Protein AF-A0A5R8VF04-F1 (afdb_monomer_lite)

Secondary structure (DSSP, 8-state):
----B-TTS-B-----------GGGG--TT-SSHHHHHHHTHHHHHHHHHTT-B-TT--B--GGG-S-HHHHHT---------THHHHHH-

Foldseek 3Di:
DDFDADPVRHTDDDDDDDDPDDCVVQDPPPDPDPVVVVVVCVVVVVVVVCPPQADPVRDGHPPVVPDDPVRVVPDPDDDDDDDDPVVVVVD

Radius of gyration: 20.61 Å; chains: 1; bounding box: 53×44×41 Å

pLDDT: mean 89.95, std 7.78, range [63.09, 97.75]

Sequence (91 aa):
TVEITDFFGNPAQGKEYHVDWDPASAEKGGFSSFMEKEIHDQPDAVAQTLLGRSDVNGKLTLDELRIDPELLKKVNKIIVLACGTAAYAGT

Structure (mmCIF, N/CA/C/O backbone):
data_AF-A0A5R8VF04-F1
#
_entry.id   AF-A0A5R8VF04-F1
#
loop_
_atom_site.group_PDB
_atom_site.id
_atom_site.type_symbol
_atom_site.label_atom_id
_atom_site.label_alt_id
_atom_site.label_comp_id
_atom_site.label_asym_id
_atom_site.label_entity_id
_atom_site.label_seq_id
_atom_site.pdbx_PDB_ins_code
_atom_site.Cartn_x
_atom_site.Cartn_y
_atom_site.Cartn_z
_atom_site.occupancy
_atom_site.B_iso_or_equiv
_atom_site.auth_seq_id
_atom_site.auth_comp_id
_atom_site.auth_asym_id
_atom_site.auth_atom_id
_atom_site.pdbx_PDB_model_num
ATOM 1 N N . THR A 1 1 ? 22.724 14.846 -21.698 1.00 77.25 1 THR A N 1
ATOM 2 C CA . THR A 1 1 ? 22.231 13.623 -22.357 1.00 77.25 1 THR A CA 1
ATOM 3 C C . THR A 1 1 ? 22.287 12.511 -21.343 1.00 77.25 1 THR A C 1
ATOM 5 O O . THR A 1 1 ? 23.300 12.415 -20.664 1.00 77.25 1 THR A O 1
ATOM 8 N N . VAL A 1 2 ? 21.199 11.767 -21.156 1.00 86.62 2 VAL A N 1
ATOM 9 C CA . VAL A 1 2 ? 21.176 10.605 -20.257 1.00 86.62 2 VAL A CA 1
ATOM 10 C C . VAL A 1 2 ? 21.442 9.371 -21.111 1.00 86.62 2 VAL A C 1
ATOM 12 O O . VAL A 1 2 ? 20.769 9.184 -22.122 1.00 86.62 2 VAL A O 1
ATOM 15 N N . GLU A 1 3 ? 22.426 8.565 -20.726 1.00 91.00 3 GLU A N 1
ATOM 16 C CA . GLU A 1 3 ? 22.679 7.251 -21.317 1.00 91.00 3 GLU A CA 1
ATOM 17 C C . GLU A 1 3 ? 22.120 6.184 -20.380 1.00 91.00 3 GLU A C 1
ATOM 19 O O . GLU A 1 3 ? 22.341 6.231 -19.170 1.00 91.00 3 GLU A O 1
ATOM 24 N N . ILE A 1 4 ? 21.358 5.247 -20.935 1.00 93.81 4 ILE A N 1
ATOM 25 C CA . ILE A 1 4 ? 20.762 4.139 -20.193 1.00 93.81 4 ILE A CA 1
ATOM 26 C C . ILE A 1 4 ? 21.348 2.864 -20.776 1.00 93.81 4 ILE A C 1
ATOM 28 O O . ILE A 1 4 ? 21.358 2.688 -21.995 1.00 93.81 4 ILE A O 1
ATOM 32 N N . THR A 1 5 ? 21.839 1.986 -19.911 1.00 96.19 5 THR A N 1
ATOM 33 C CA . THR A 1 5 ? 22.407 0.698 -20.302 1.00 96.19 5 THR A CA 1
ATOM 34 C C . THR A 1 5 ? 21.785 -0.439 -19.505 1.00 96.19 5 THR A C 1
ATOM 36 O O . THR A 1 5 ? 21.256 -0.242 -18.409 1.00 96.19 5 THR A O 1
ATOM 39 N N . ASP A 1 6 ? 21.811 -1.637 -20.085 1.00 95.12 6 ASP A N 1
ATOM 40 C CA . ASP A 1 6 ? 21.463 -2.866 -19.379 1.00 95.12 6 ASP A CA 1
ATOM 41 C C . ASP A 1 6 ? 22.620 -3.357 -18.485 1.00 95.12 6 ASP A C 1
ATOM 43 O O . ASP A 1 6 ? 23.699 -2.762 -18.419 1.00 95.12 6 ASP A O 1
ATOM 47 N N . PHE A 1 7 ? 22.407 -4.482 -17.797 1.00 94.81 7 PHE A N 1
ATOM 48 C CA . PHE A 1 7 ? 23.407 -5.088 -16.911 1.00 94.81 7 PHE A CA 1
ATOM 49 C C . PHE A 1 7 ? 24.713 -5.494 -17.626 1.00 94.81 7 PHE A C 1
ATOM 51 O O . PHE A 1 7 ? 25.747 -5.649 -16.981 1.00 94.81 7 PHE A O 1
ATOM 58 N N . PHE A 1 8 ? 24.681 -5.661 -18.948 1.00 96.25 8 PHE A N 1
ATOM 59 C CA . PHE A 1 8 ? 25.823 -6.065 -19.767 1.00 96.25 8 PHE A CA 1
ATOM 60 C C . PHE A 1 8 ? 26.497 -4.876 -20.471 1.00 96.25 8 PHE A C 1
ATOM 62 O O . PHE A 1 8 ? 27.474 -5.071 -21.191 1.00 96.25 8 PHE A O 1
ATOM 69 N N . GLY A 1 9 ? 26.006 -3.652 -20.250 1.00 93.69 9 GLY A N 1
ATOM 70 C CA . GLY A 1 9 ? 26.540 -2.431 -20.846 1.00 93.69 9 GLY A CA 1
ATOM 71 C C . GLY A 1 9 ? 26.008 -2.124 -22.247 1.00 93.69 9 GLY A C 1
ATOM 72 O O . GLY A 1 9 ? 26.507 -1.195 -22.881 1.00 93.69 9 GLY A O 1
ATOM 73 N N . ASN A 1 10 ? 25.003 -2.854 -22.742 1.00 96.00 10 ASN A N 1
ATOM 74 C CA . ASN A 1 10 ? 24.378 -2.516 -24.020 1.00 96.00 10 ASN A CA 1
ATOM 75 C C . ASN A 1 10 ? 23.461 -1.295 -23.853 1.00 96.00 10 ASN A C 1
ATOM 77 O O . ASN A 1 10 ? 22.812 -1.173 -22.810 1.00 96.00 10 ASN A O 1
ATOM 81 N N . PRO A 1 11 ? 23.336 -0.418 -24.868 1.00 95.44 11 PRO A N 1
ATOM 82 C CA . PRO A 1 11 ? 22.370 0.675 -24.843 1.00 95.44 11 PRO A CA 1
ATOM 83 C C . PRO A 1 11 ? 20.937 0.168 -24.636 1.00 95.44 11 PRO A C 1
ATOM 85 O O . PRO A 1 11 ? 20.492 -0.763 -25.309 1.00 95.44 11 PRO A O 1
ATOM 88 N N . ALA A 1 12 ? 20.201 0.815 -23.739 1.00 94.12 12 ALA A N 1
ATOM 89 C CA . ALA A 1 12 ? 18.817 0.507 -23.407 1.00 94.12 12 ALA A CA 1
ATOM 90 C C . ALA A 1 12 ? 17.943 1.773 -23.448 1.00 94.12 12 ALA A C 1
ATOM 92 O O . ALA A 1 12 ? 18.438 2.899 -23.467 1.00 94.12 12 ALA A O 1
ATOM 93 N N . GLN A 1 13 ? 16.620 1.590 -23.480 1.00 91.69 13 GLN A N 1
ATOM 94 C CA . GLN A 1 13 ? 15.648 2.687 -23.449 1.00 91.69 13 GLN A CA 1
ATOM 95 C C . GLN A 1 13 ? 14.935 2.727 -22.099 1.00 91.69 13 GLN A C 1
ATOM 97 O O . GLN A 1 13 ? 14.367 1.731 -21.653 1.00 91.69 13 GLN A O 1
ATOM 102 N N . GLY A 1 14 ? 14.941 3.897 -21.463 1.00 88.88 14 GLY A N 1
ATOM 103 C CA . GLY A 1 14 ? 14.090 4.181 -20.313 1.00 88.88 14 GLY A CA 1
ATOM 104 C C . GLY A 1 14 ? 12.691 4.594 -20.756 1.00 88.88 14 GLY A C 1
ATOM 105 O O . GLY A 1 14 ? 12.507 5.142 -21.842 1.00 88.88 14 GLY A O 1
ATOM 106 N N . LYS A 1 15 ? 11.704 4.364 -19.891 1.00 89.31 15 LYS A N 1
ATOM 107 C CA . LYS A 1 15 ? 10.368 4.939 -20.040 1.00 89.31 15 LYS A CA 1
ATOM 108 C C . LYS A 1 15 ? 10.268 6.151 -19.127 1.00 89.31 15 LYS A C 1
ATOM 110 O O . LYS A 1 15 ? 10.307 6.000 -17.909 1.00 89.31 15 LYS A O 1
ATOM 115 N N . GLU A 1 16 ? 10.142 7.333 -19.717 1.00 88.31 16 GLU A N 1
ATOM 116 C CA . GLU A 1 16 ? 9.861 8.540 -18.949 1.00 88.31 16 GLU A CA 1
ATOM 117 C C . GLU A 1 16 ? 8.457 8.442 -18.343 1.00 88.31 16 GLU A C 1
ATOM 119 O O . GLU A 1 16 ? 7.502 8.000 -18.991 1.00 88.31 16 GLU A O 1
ATOM 124 N N . TYR A 1 17 ? 8.351 8.806 -17.071 1.00 87.00 17 TYR A N 1
ATOM 125 C CA . TYR A 1 17 ? 7.104 8.807 -16.327 1.00 87.00 17 TYR A CA 1
ATOM 126 C C . TYR A 1 17 ? 7.009 10.121 -15.564 1.00 87.00 17 TYR A C 1
ATOM 128 O O . TYR A 1 17 ? 7.905 10.458 -14.789 1.00 87.00 17 TYR A O 1
ATOM 136 N N . HIS A 1 18 ? 5.931 10.862 -15.807 1.00 87.94 18 HIS A N 1
ATOM 137 C CA . HIS A 1 18 ? 5.627 12.066 -15.055 1.00 87.94 18 HIS A CA 1
ATOM 138 C C . HIS A 1 18 ? 4.920 11.676 -13.757 1.00 87.94 18 HIS A C 1
ATOM 140 O O . HIS A 1 18 ? 3.983 10.880 -13.772 1.00 87.94 18 HIS A O 1
ATOM 146 N N . VAL A 1 19 ? 5.402 12.200 -12.634 1.00 83.50 19 VAL A N 1
ATOM 147 C CA . VAL A 1 19 ? 4.846 11.912 -11.311 1.00 83.50 19 VAL A CA 1
ATOM 148 C C . VAL A 1 19 ? 3.941 13.075 -10.914 1.00 83.50 19 VAL A C 1
ATOM 150 O O . VAL A 1 19 ? 4.440 14.1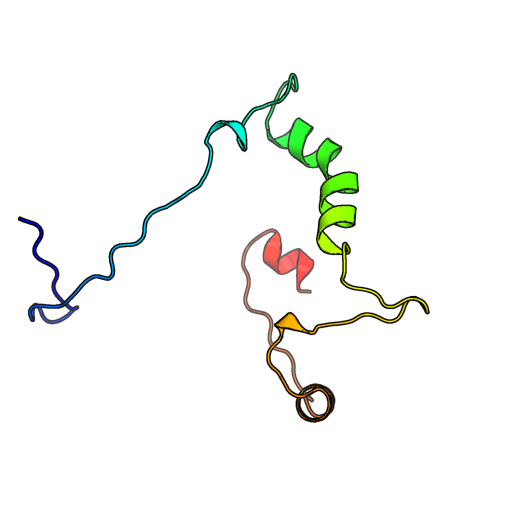26 -10.529 1.00 83.50 19 VAL A O 1
ATOM 153 N N . ASP A 1 20 ? 2.624 12.869 -10.968 1.00 80.06 20 ASP A N 1
ATOM 154 C CA . ASP A 1 20 ? 1.596 13.871 -10.621 1.00 80.06 20 ASP A CA 1
ATOM 155 C C . ASP A 1 20 ? 1.369 14.040 -9.102 1.00 80.06 20 ASP A C 1
ATOM 157 O O . ASP A 1 20 ? 0.316 14.501 -8.663 1.00 80.06 20 ASP A O 1
ATOM 161 N N . TRP A 1 21 ? 2.307 13.600 -8.260 1.00 75.44 21 TRP A N 1
ATOM 162 C CA . TRP A 1 21 ? 2.086 13.564 -6.815 1.00 75.44 21 TRP A CA 1
ATOM 163 C C . TRP A 1 21 ? 2.228 14.959 -6.198 1.00 75.44 21 TRP A C 1
ATOM 165 O O . TRP A 1 21 ? 3.277 15.589 -6.323 1.00 75.44 21 TRP A O 1
ATOM 175 N N . ASP A 1 22 ? 1.179 15.427 -5.516 1.00 74.88 22 ASP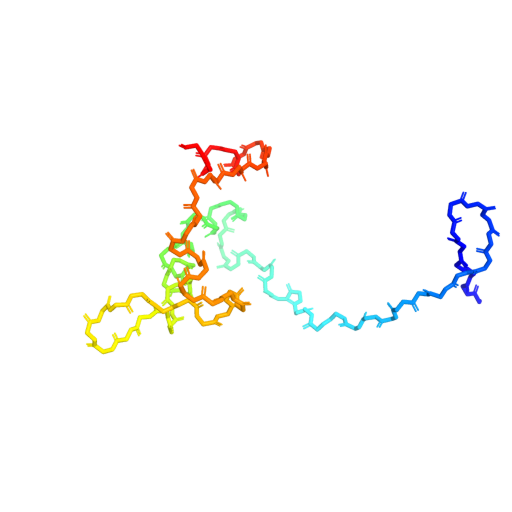 A N 1
ATOM 176 C CA . ASP A 1 22 ? 1.183 16.701 -4.796 1.00 74.88 22 ASP A CA 1
ATOM 177 C C . ASP A 1 22 ? 1.897 16.545 -3.437 1.00 74.88 22 ASP A C 1
ATOM 179 O O . ASP A 1 22 ? 1.403 15.794 -2.582 1.00 74.88 22 ASP A O 1
ATOM 183 N N . PRO A 1 23 ? 3.017 17.258 -3.189 1.00 66.12 23 PRO A N 1
ATOM 184 C CA . PRO A 1 23 ? 3.724 17.241 -1.909 1.00 66.12 23 PRO A CA 1
ATOM 185 C C . PRO A 1 23 ? 2.847 17.600 -0.702 1.00 66.12 23 PRO A C 1
ATOM 187 O O . PRO A 1 23 ? 3.136 17.141 0.404 1.00 66.12 23 PRO A O 1
ATOM 190 N N . ALA A 1 24 ? 1.770 18.370 -0.899 1.00 63.09 24 ALA A N 1
ATOM 191 C CA . ALA A 1 24 ? 0.819 18.721 0.159 1.00 63.09 24 ALA A CA 1
ATOM 192 C C . ALA A 1 24 ? 0.103 17.488 0.752 1.00 63.09 24 ALA A C 1
ATOM 194 O O . ALA A 1 24 ? -0.351 17.504 1.896 1.00 63.09 24 ALA A O 1
ATOM 195 N N . SER A 1 25 ? 0.072 16.370 0.017 1.00 64.38 25 SER A N 1
ATOM 196 C CA . SER A 1 25 ? -0.463 15.086 0.499 1.00 64.38 25 SER A CA 1
ATOM 197 C C . SER A 1 25 ? 0.349 14.500 1.664 1.00 64.38 25 SER A C 1
ATOM 199 O O . SER A 1 25 ? -0.143 13.637 2.391 1.00 64.38 25 SER A O 1
ATOM 201 N N . ALA A 1 26 ? 1.589 14.962 1.854 1.00 69.44 26 ALA A N 1
ATOM 202 C CA . ALA A 1 26 ? 2.512 14.523 2.897 1.00 69.44 26 ALA A CA 1
ATOM 203 C C . ALA A 1 26 ? 2.701 15.587 3.996 1.00 69.44 26 ALA A C 1
ATOM 205 O O . ALA A 1 26 ? 3.799 15.772 4.524 1.00 69.44 26 ALA A O 1
ATOM 206 N N . GLU A 1 27 ? 1.638 16.306 4.359 1.00 82.38 27 GLU A N 1
ATOM 207 C CA . GLU A 1 27 ? 1.665 17.272 5.458 1.00 82.38 27 GLU A CA 1
ATOM 208 C C . GLU A 1 27 ? 1.271 16.655 6.805 1.00 82.38 27 GLU A C 1
ATOM 210 O O . GLU A 1 27 ? 0.444 15.750 6.892 1.00 82.38 27 GLU A O 1
ATOM 215 N N . LYS A 1 28 ? 1.829 17.191 7.899 1.00 82.81 28 LYS A N 1
ATOM 216 C CA . LYS A 1 28 ? 1.488 16.764 9.269 1.00 82.81 28 LYS A CA 1
ATOM 217 C C . LYS A 1 28 ? 0.095 17.201 9.721 1.00 82.81 28 LYS A C 1
ATOM 219 O O . LYS A 1 28 ? -0.335 16.744 10.769 1.00 82.81 28 LYS A O 1
ATOM 224 N N . GLY A 1 29 ? -0.585 18.103 9.008 1.00 81.94 29 GLY A N 1
ATOM 225 C CA . GLY A 1 29 ? -1.975 18.480 9.304 1.00 81.94 29 GLY A CA 1
ATOM 226 C C . GLY A 1 29 ? -2.243 18.975 10.735 1.00 81.94 29 GLY A C 1
ATOM 227 O O . GLY A 1 29 ? -3.355 18.836 11.224 1.00 81.94 29 GLY A O 1
ATOM 228 N N . GLY A 1 30 ? -1.233 19.512 11.432 1.00 86.69 30 GLY A N 1
ATOM 229 C CA . GLY A 1 30 ? -1.348 19.968 12.825 1.00 86.69 30 GLY A CA 1
ATOM 230 C C . GLY A 1 30 ? -0.959 18.946 13.907 1.00 86.69 30 GLY A C 1
ATOM 231 O O . GLY A 1 30 ? -0.887 19.325 15.073 1.00 86.69 30 GLY A O 1
ATOM 232 N N . PHE A 1 31 ? -0.641 17.695 13.553 1.00 92.44 31 PHE A N 1
ATOM 233 C CA . PHE A 1 31 ? -0.163 16.677 14.499 1.00 92.44 31 PHE A CA 1
ATOM 234 C C . PHE A 1 31 ? 1.315 16.860 14.883 1.00 92.44 31 PHE A C 1
ATOM 236 O O . PHE A 1 31 ? 2.114 17.449 14.142 1.00 92.44 31 PHE A O 1
ATOM 243 N N . SER A 1 32 ? 1.706 16.311 16.040 1.00 93.50 32 SER A N 1
ATOM 244 C CA . SER A 1 32 ? 3.075 16.437 16.560 1.00 93.50 32 SER A CA 1
ATOM 245 C C . SER A 1 32 ? 4.091 15.625 15.744 1.00 93.50 32 SER A C 1
ATOM 247 O O . SER A 1 32 ? 5.244 16.035 15.583 1.00 93.50 32 SER A O 1
ATOM 249 N N . SER A 1 33 ? 3.648 14.507 15.161 1.00 94.19 33 SER A N 1
ATOM 250 C CA . SER A 1 33 ? 4.442 13.621 14.308 1.00 94.19 33 SER A CA 1
ATOM 251 C C . SER A 1 33 ? 3.596 13.014 13.183 1.00 94.19 33 SER A C 1
ATOM 253 O O . SER A 1 33 ? 2.371 12.964 13.277 1.00 94.19 33 SER A O 1
ATOM 255 N N . PHE A 1 34 ? 4.251 12.522 12.126 1.00 93.50 34 PHE A N 1
ATOM 256 C CA . PHE A 1 34 ? 3.572 11.790 11.049 1.00 93.50 34 PHE A CA 1
ATOM 257 C C . PHE A 1 34 ? 2.924 10.500 11.546 1.00 93.50 34 PHE A C 1
ATOM 259 O O . PHE A 1 34 ? 1.797 10.213 11.173 1.00 93.50 34 PHE A O 1
ATOM 266 N N . MET A 1 35 ? 3.584 9.778 12.454 1.00 95.44 35 MET A N 1
ATOM 267 C CA . MET A 1 35 ? 3.032 8.552 13.029 1.00 95.44 35 MET A CA 1
ATOM 268 C C . MET A 1 35 ? 1.727 8.819 13.790 1.00 95.44 35 MET A C 1
ATOM 270 O O . MET A 1 35 ? 0.775 8.058 13.665 1.00 95.44 35 MET A O 1
ATOM 274 N N . GLU A 1 36 ? 1.658 9.912 14.557 1.00 96.38 36 GLU A N 1
ATOM 275 C CA . GLU A 1 36 ? 0.427 10.302 15.249 1.00 96.38 36 GLU A CA 1
ATOM 276 C C . GLU A 1 36 ? -0.696 10.618 14.255 1.00 96.38 36 GLU A C 1
ATOM 278 O O . GLU A 1 36 ? -1.803 10.112 14.427 1.00 96.38 36 GLU A O 1
ATOM 283 N N . LYS A 1 37 ? -0.403 11.385 13.195 1.00 94.44 37 LYS A N 1
ATOM 284 C CA . LYS A 1 37 ? -1.352 11.640 12.103 1.00 94.44 37 LYS A CA 1
ATOM 285 C C . LYS A 1 37 ? -1.839 10.333 11.473 1.00 94.44 37 LYS A C 1
ATOM 287 O O . LYS A 1 37 ? -3.034 10.087 11.430 1.00 94.44 37 LYS A O 1
ATOM 292 N N . GLU A 1 38 ? -0.923 9.474 11.033 1.00 95.00 38 GLU A N 1
ATOM 293 C CA . GLU A 1 38 ? -1.238 8.214 10.347 1.00 95.00 38 GLU A CA 1
ATOM 294 C C . GLU A 1 38 ? -2.076 7.266 11.211 1.00 95.00 38 GLU A C 1
ATOM 296 O O . GLU A 1 38 ? -2.907 6.535 10.680 1.00 95.00 38 GLU A O 1
ATOM 301 N N . ILE A 1 39 ? -1.903 7.290 12.538 1.00 96.62 39 ILE A N 1
ATOM 302 C CA . ILE A 1 39 ? -2.760 6.546 13.470 1.00 96.62 39 ILE A CA 1
ATOM 303 C C . ILE A 1 39 ? -4.185 7.118 13.499 1.00 96.62 39 ILE A C 1
ATOM 305 O O . ILE A 1 39 ? -5.144 6.347 13.493 1.00 96.62 39 ILE A O 1
ATOM 309 N N . HIS A 1 40 ? -4.337 8.444 13.510 1.00 96.31 40 HIS A N 1
ATOM 310 C CA . HIS A 1 40 ? -5.651 9.096 13.507 1.00 96.31 40 HIS A CA 1
ATOM 311 C C . HIS A 1 40 ? -6.357 9.015 12.149 1.00 96.31 40 HIS A C 1
ATOM 313 O O . HIS A 1 40 ? -7.582 8.967 12.120 1.00 96.31 40 HIS A O 1
ATOM 319 N N . ASP A 1 41 ? -5.605 8.930 11.052 1.00 95.62 41 ASP A N 1
ATOM 320 C CA . ASP A 1 41 ? -6.133 8.808 9.689 1.00 95.62 41 ASP A CA 1
ATOM 321 C C . ASP A 1 41 ? -6.648 7.391 9.364 1.00 95.62 41 ASP A C 1
ATOM 323 O O . ASP A 1 41 ? -7.293 7.190 8.334 1.00 95.62 41 ASP A O 1
ATOM 327 N N . GLN A 1 42 ? -6.388 6.385 10.213 1.00 97.50 42 GLN A N 1
ATOM 328 C CA . GLN A 1 42 ? -6.773 4.989 9.949 1.00 97.50 42 GLN A CA 1
ATOM 329 C C . GLN A 1 42 ? -8.263 4.784 9.619 1.00 97.50 42 GLN A C 1
ATOM 331 O O . GLN A 1 42 ? -8.537 4.014 8.696 1.00 97.50 42 GLN A O 1
ATOM 336 N N . PRO A 1 43 ? -9.239 5.424 10.300 1.00 97.75 43 PRO A N 1
ATOM 337 C CA . PRO A 1 43 ? -10.653 5.251 9.967 1.00 97.75 43 PRO A CA 1
ATOM 338 C C . PRO A 1 43 ? -10.964 5.667 8.527 1.00 97.75 43 PRO A C 1
ATOM 340 O O . PRO A 1 43 ? -11.620 4.919 7.798 1.00 97.75 43 PRO A O 1
ATOM 343 N N . ASP A 1 44 ? -10.432 6.811 8.099 1.00 96.50 44 ASP A N 1
ATOM 344 C CA . ASP A 1 44 ? -10.611 7.310 6.738 1.00 96.50 44 ASP A CA 1
ATOM 345 C C . ASP A 1 44 ? -9.852 6.438 5.735 1.00 96.50 44 ASP A C 1
ATOM 347 O O . ASP A 1 44 ? -10.406 6.072 4.700 1.00 96.50 44 ASP A O 1
ATOM 351 N N . ALA A 1 45 ? -8.626 6.014 6.053 1.00 95.44 45 ALA A N 1
ATOM 352 C CA . ALA A 1 45 ? -7.844 5.116 5.204 1.00 95.44 45 ALA A CA 1
ATOM 353 C C . ALA A 1 45 ? -8.556 3.771 4.962 1.00 95.44 45 ALA A C 1
ATOM 355 O O . ALA A 1 45 ? -8.587 3.269 3.833 1.00 95.44 45 ALA A O 1
ATOM 356 N N . VAL A 1 46 ? -9.183 3.197 5.995 1.00 96.12 46 VAL A N 1
ATOM 357 C CA . VAL A 1 46 ? -9.988 1.972 5.873 1.00 96.12 46 VAL A CA 1
ATOM 358 C C . VAL A 1 46 ? -11.247 2.230 5.044 1.00 96.12 46 VAL A C 1
ATOM 360 O O . VAL A 1 46 ? -11.559 1.436 4.155 1.00 96.12 46 VAL A O 1
ATOM 363 N N . ALA A 1 47 ? -11.947 3.346 5.271 1.00 94.62 47 ALA A N 1
ATOM 364 C CA . ALA A 1 47 ? -13.128 3.709 4.490 1.00 94.62 47 ALA A CA 1
ATOM 365 C C . ALA A 1 47 ? -12.800 3.876 2.997 1.00 94.62 47 ALA A C 1
ATOM 367 O O . ALA A 1 47 ? -13.501 3.321 2.152 1.00 94.62 47 ALA A O 1
ATOM 368 N N . GLN A 1 48 ? -11.701 4.562 2.671 1.00 93.94 48 GLN A N 1
ATOM 369 C CA . GLN A 1 48 ? -11.214 4.720 1.297 1.00 93.94 48 GLN A CA 1
ATOM 370 C C . GLN A 1 48 ? -10.808 3.380 0.672 1.00 93.94 48 GLN A C 1
ATOM 372 O O . GLN A 1 48 ? -11.116 3.130 -0.489 1.00 93.94 48 GLN A O 1
ATOM 377 N N . THR A 1 49 ? -10.188 2.480 1.443 1.00 92.19 49 THR A N 1
ATOM 378 C CA . THR A 1 49 ? -9.825 1.130 0.968 1.00 92.19 49 THR A CA 1
ATOM 379 C C . THR A 1 49 ? -11.056 0.314 0.550 1.00 92.19 49 THR A C 1
ATOM 381 O O . THR A 1 49 ? -10.993 -0.477 -0.392 1.00 92.19 49 THR A O 1
ATOM 384 N N . LEU A 1 50 ? -12.185 0.506 1.237 1.00 91.00 50 LEU A N 1
ATOM 385 C CA . LEU A 1 50 ? -13.442 -0.201 0.971 1.00 91.00 50 LEU A CA 1
ATOM 386 C C . LEU A 1 50 ? -14.349 0.523 -0.035 1.00 91.00 50 LEU A C 1
ATOM 388 O O . LEU A 1 50 ? -15.311 -0.070 -0.531 1.00 91.00 50 LEU A O 1
ATOM 392 N N . LEU A 1 51 ? -14.073 1.793 -0.336 1.00 91.19 51 LEU A N 1
ATOM 393 C CA . LEU A 1 51 ? -14.920 2.624 -1.181 1.00 91.19 51 LEU A CA 1
ATOM 394 C C . LEU A 1 51 ? -15.047 2.018 -2.586 1.00 91.19 51 LEU A C 1
ATOM 396 O O . LEU A 1 51 ? -14.058 1.710 -3.244 1.00 91.19 51 LEU A O 1
ATOM 400 N N . GLY A 1 52 ? -16.287 1.819 -3.039 1.00 89.75 52 GLY A N 1
ATOM 401 C CA . GLY A 1 52 ? -16.579 1.217 -4.345 1.00 89.75 52 GLY A CA 1
ATOM 402 C C . GLY A 1 52 ? -16.315 -0.292 -4.439 1.00 89.75 52 GLY A C 1
ATOM 403 O O . GLY A 1 52 ? -16.517 -0.871 -5.502 1.00 89.75 52 GLY A O 1
ATOM 404 N N . ARG A 1 53 ? -15.906 -0.955 -3.347 1.00 91.56 53 ARG A N 1
ATOM 405 C CA . ARG A 1 53 ? -15.597 -2.395 -3.331 1.00 91.56 53 ARG A CA 1
ATOM 406 C C . ARG A 1 53 ? -16.769 -3.278 -2.912 1.00 91.56 53 ARG A C 1
ATOM 408 O O . ARG A 1 53 ? -16.581 -4.483 -2.791 1.00 91.56 53 ARG A O 1
ATOM 415 N N . SER A 1 54 ? -17.970 -2.747 -2.701 1.00 91.00 54 SER A N 1
ATOM 416 C CA . SER A 1 54 ? -19.165 -3.540 -2.381 1.00 91.00 54 SER A CA 1
ATOM 417 C C . SER A 1 54 ? -20.357 -3.185 -3.272 1.00 91.00 54 SER A C 1
ATOM 419 O O . SER A 1 54 ? -20.526 -2.036 -3.676 1.00 91.00 54 SER A O 1
ATOM 421 N N . ASP A 1 55 ? -21.180 -4.184 -3.599 1.00 89.81 55 ASP A N 1
ATOM 422 C CA . ASP A 1 55 ? -22.453 -3.970 -4.294 1.00 89.81 55 ASP A CA 1
ATOM 423 C C . ASP A 1 55 ? -23.565 -3.501 -3.332 1.00 89.81 55 ASP A C 1
ATOM 425 O O . ASP A 1 55 ? -23.382 -3.419 -2.115 1.00 89.81 55 ASP A O 1
ATOM 429 N N . VAL A 1 56 ? -24.755 -3.220 -3.874 1.00 89.75 56 VAL A N 1
ATOM 430 C CA . VAL A 1 56 ? -25.930 -2.776 -3.093 1.00 89.75 56 VAL A CA 1
ATOM 431 C C . VAL A 1 56 ? -26.401 -3.788 -2.040 1.00 89.75 56 VAL A C 1
ATOM 433 O O . VAL A 1 56 ? -27.144 -3.422 -1.134 1.00 89.75 56 VAL A O 1
ATOM 436 N N . ASN A 1 57 ? -25.975 -5.048 -2.148 1.00 93.25 57 ASN A N 1
ATOM 437 C CA . ASN A 1 57 ? -26.278 -6.121 -1.204 1.00 93.25 57 ASN A CA 1
ATOM 438 C C . ASN A 1 57 ? -25.123 -6.361 -0.213 1.00 93.25 57 ASN A C 1
ATOM 440 O O . ASN A 1 57 ? -25.186 -7.296 0.585 1.00 93.25 57 ASN A O 1
ATOM 444 N N . GLY A 1 58 ? -24.060 -5.550 -0.265 1.00 88.38 58 GLY A N 1
ATOM 445 C CA . GLY A 1 58 ? -22.880 -5.668 0.589 1.00 88.38 58 GLY A CA 1
ATOM 446 C C . GLY A 1 58 ? -21.878 -6.736 0.143 1.00 88.38 58 GLY A C 1
ATOM 447 O O . GLY A 1 58 ? -20.966 -7.068 0.900 1.00 88.38 58 GLY A O 1
ATOM 448 N N . LYS A 1 59 ? -22.008 -7.294 -1.066 1.00 90.56 59 LYS A N 1
ATOM 449 C CA . LYS A 1 59 ? -21.066 -8.291 -1.582 1.00 90.56 59 LYS A CA 1
ATOM 450 C C . LYS A 1 59 ? -19.801 -7.616 -2.105 1.00 90.56 59 LYS A C 1
ATOM 452 O O . LYS A 1 59 ? -19.875 -6.697 -2.918 1.00 90.56 59 LYS A O 1
ATOM 457 N N . LEU A 1 60 ? -18.644 -8.128 -1.687 1.00 89.69 60 LEU A N 1
ATOM 458 C CA . LEU A 1 60 ? -17.339 -7.658 -2.148 1.00 89.69 60 LEU A CA 1
ATOM 459 C C . LEU A 1 60 ? -17.189 -7.827 -3.671 1.00 89.69 60 LEU A C 1
ATOM 461 O O . LEU A 1 60 ? -17.423 -8.910 -4.216 1.00 89.69 60 LEU A O 1
ATOM 465 N N . THR A 1 61 ? -16.750 -6.762 -4.329 1.00 88.00 61 THR A N 1
ATOM 466 C CA . THR A 1 61 ? -16.428 -6.692 -5.753 1.00 88.00 61 THR A CA 1
ATOM 467 C C . THR A 1 61 ? -14.930 -6.438 -5.905 1.00 88.00 61 THR A C 1
ATOM 469 O O . THR A 1 61 ? -14.392 -5.486 -5.347 1.00 88.00 61 THR A O 1
ATOM 472 N N . LEU A 1 62 ? -14.253 -7.322 -6.645 1.00 84.94 62 LEU A N 1
ATOM 473 C CA . LEU A 1 62 ? -12.804 -7.292 -6.892 1.00 84.94 62 LEU A CA 1
ATOM 474 C C . LEU A 1 62 ? -12.519 -7.158 -8.396 1.00 84.94 62 LEU A C 1
ATOM 476 O O . LEU A 1 62 ? -11.788 -7.944 -8.994 1.00 84.94 62 LEU A O 1
ATOM 480 N N . ASP A 1 63 ? -13.166 -6.184 -9.017 1.00 75.69 63 ASP A N 1
ATOM 481 C CA . ASP A 1 63 ? -13.127 -5.881 -10.449 1.00 75.69 63 ASP A CA 1
ATOM 482 C C . ASP A 1 63 ? -11.725 -5.532 -10.981 1.00 75.69 63 ASP A C 1
ATOM 484 O O . ASP A 1 63 ? -11.370 -5.895 -12.104 1.00 75.69 63 ASP A O 1
ATOM 488 N N . GLU A 1 64 ? -10.883 -4.905 -10.161 1.00 80.44 64 GLU A N 1
ATOM 489 C CA . GLU A 1 64 ? -9.518 -4.534 -10.553 1.00 80.44 64 GLU A CA 1
ATOM 490 C C . GLU A 1 64 ? -8.509 -5.688 -10.554 1.00 80.44 64 GLU A C 1
ATOM 492 O O . GLU A 1 64 ? -7.413 -5.525 -11.093 1.00 80.44 64 GLU A O 1
ATOM 497 N N . LEU A 1 65 ? -8.847 -6.863 -10.005 1.00 81.88 65 LEU A N 1
ATOM 498 C CA . LEU A 1 65 ? -7.908 -7.992 -9.968 1.00 81.88 65 LEU A CA 1
ATOM 499 C C . LEU A 1 65 ? -7.528 -8.495 -11.366 1.00 81.88 65 LEU A C 1
ATOM 501 O O . LEU A 1 65 ? -6.523 -9.188 -11.493 1.00 81.88 65 LEU A O 1
ATOM 505 N N . ARG A 1 66 ? -8.308 -8.166 -12.412 1.00 85.31 66 ARG A N 1
ATOM 506 C CA . ARG A 1 66 ? -8.111 -8.645 -13.798 1.00 85.31 66 ARG A CA 1
ATOM 507 C C . ARG A 1 66 ? -7.899 -10.168 -13.872 1.00 85.31 66 ARG A C 1
ATOM 509 O O . ARG A 1 66 ? -7.197 -10.666 -14.748 1.00 85.31 66 ARG A O 1
ATOM 516 N N . ILE A 1 67 ? -8.512 -10.898 -12.941 1.00 87.88 67 ILE A N 1
ATOM 517 C CA . ILE A 1 67 ? -8.491 -12.356 -12.830 1.00 87.88 67 ILE A CA 1
ATOM 518 C C . ILE A 1 67 ? -9.933 -12.836 -12.941 1.00 87.88 67 ILE A C 1
ATOM 520 O O . ILE A 1 67 ? -10.823 -12.315 -12.270 1.00 87.88 67 ILE A O 1
ATOM 524 N N . ASP A 1 68 ? -10.156 -13.843 -13.781 1.00 88.50 68 ASP A N 1
ATOM 525 C CA . ASP A 1 68 ? -11.462 -14.482 -13.905 1.00 88.50 68 ASP A CA 1
ATOM 526 C C . ASP A 1 68 ? -11.903 -15.079 -12.545 1.00 88.50 68 ASP A C 1
ATOM 528 O O . ASP A 1 68 ? -11.128 -15.815 -11.923 1.00 88.50 68 ASP A O 1
ATOM 532 N N . PRO A 1 69 ? -13.127 -14.802 -12.056 1.00 88.31 69 PRO A N 1
ATOM 533 C CA . PRO A 1 69 ? -13.585 -15.305 -10.762 1.00 88.31 69 P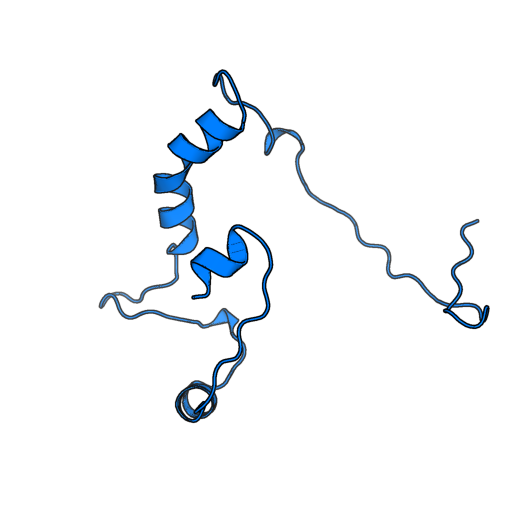RO A CA 1
ATOM 534 C C . PRO A 1 69 ? -13.562 -16.834 -10.631 1.00 88.31 69 PRO A C 1
ATOM 536 O O . PRO A 1 69 ? -13.298 -17.349 -9.545 1.00 88.31 69 PRO A O 1
ATOM 539 N N . GLU A 1 70 ? -13.810 -17.580 -11.709 1.00 91.31 70 GLU A N 1
ATOM 540 C CA . GLU A 1 70 ? -13.740 -19.044 -11.710 1.00 91.31 70 GLU A CA 1
ATOM 541 C C . GLU A 1 70 ? -12.297 -19.546 -11.664 1.00 91.31 70 GLU A C 1
ATOM 543 O O . GLU A 1 70 ? -12.032 -20.607 -11.097 1.00 91.31 70 GLU A O 1
ATOM 548 N N . LEU A 1 71 ? -11.344 -18.787 -12.214 1.00 91.44 71 LEU A N 1
ATOM 549 C CA . LEU A 1 71 ? -9.921 -19.059 -12.021 1.00 91.44 71 LEU A CA 1
ATOM 550 C C . LEU A 1 71 ? -9.508 -18.801 -10.568 1.00 91.44 71 LEU A C 1
ATOM 552 O O . LEU A 1 71 ? -8.846 -19.648 -9.969 1.00 91.44 71 LEU A O 1
ATOM 556 N N . LEU A 1 72 ? -9.941 -17.681 -9.983 1.00 90.81 72 LEU A N 1
ATOM 557 C CA . LEU A 1 72 ? -9.634 -17.341 -8.593 1.00 90.81 72 LEU A CA 1
ATOM 558 C C . LEU A 1 72 ? -10.167 -18.405 -7.618 1.00 90.81 72 LEU A C 1
ATOM 560 O O . LEU A 1 72 ? -9.454 -18.816 -6.708 1.00 90.81 72 LEU A O 1
ATOM 564 N N . LYS A 1 73 ? -11.376 -18.930 -7.855 1.00 92.25 73 LYS A N 1
ATOM 565 C CA . LYS A 1 73 ? -11.968 -20.027 -7.063 1.00 92.25 73 LYS A CA 1
ATOM 566 C C . LYS A 1 73 ? -11.178 -21.339 -7.115 1.00 92.25 73 LYS A C 1
ATOM 568 O O . LYS A 1 73 ? -11.324 -22.161 -6.216 1.00 92.25 73 LYS A O 1
ATOM 573 N N . LYS A 1 74 ? -10.371 -21.566 -8.157 1.00 96.50 74 LYS A N 1
ATOM 574 C CA . LYS A 1 74 ? -9.544 -22.779 -8.310 1.00 96.50 74 LYS A CA 1
ATOM 575 C C . LYS A 1 74 ? -8.190 -22.673 -7.609 1.00 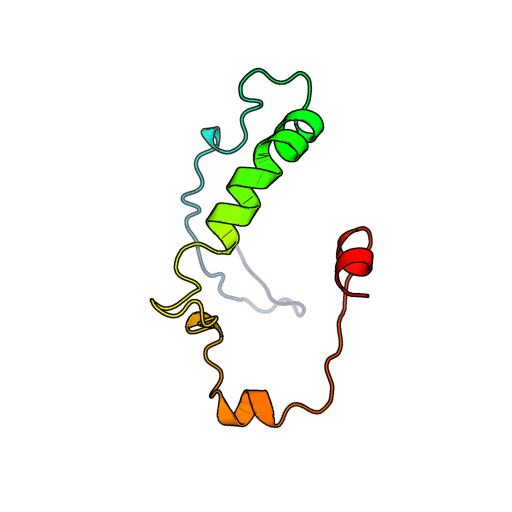96.50 74 LYS A C 1
ATOM 577 O O . LYS A 1 74 ? -7.462 -23.666 -7.567 1.00 96.50 74 LYS A O 1
ATOM 582 N N . VAL A 1 75 ? -7.834 -21.501 -7.078 1.00 94.94 75 VAL A N 1
ATOM 583 C CA . VAL A 1 75 ? -6.588 -21.311 -6.332 1.00 94.94 75 VAL A CA 1
ATOM 584 C C . VAL A 1 75 ? -6.617 -22.189 -5.084 1.00 94.94 75 VAL A C 1
ATOM 586 O O . VAL A 1 75 ? -7.463 -22.034 -4.212 1.00 94.94 75 VAL A O 1
ATOM 589 N N . ASN A 1 76 ? -5.670 -23.119 -4.998 1.00 96.94 76 ASN A N 1
ATOM 590 C CA . ASN A 1 76 ? -5.525 -24.043 -3.871 1.00 96.94 76 ASN A CA 1
ATOM 591 C C . ASN A 1 76 ? -4.304 -23.732 -2.991 1.00 96.94 76 ASN A C 1
ATOM 593 O O . ASN A 1 76 ? -4.052 -24.430 -2.010 1.00 96.94 76 ASN A O 1
ATOM 597 N N . LYS A 1 77 ? -3.531 -22.700 -3.345 1.00 95.81 77 LYS A N 1
ATOM 598 C CA . LYS A 1 77 ? -2.340 -22.269 -2.618 1.00 95.81 77 LYS A CA 1
ATOM 599 C C . LYS A 1 77 ? -2.133 -20.768 -2.782 1.00 95.81 77 LYS A C 1
ATOM 601 O O . LYS A 1 77 ? -2.095 -20.271 -3.903 1.00 95.81 77 LYS A O 1
ATOM 606 N N . ILE A 1 78 ? -1.930 -20.080 -1.663 1.00 93.88 78 ILE A N 1
ATOM 607 C CA . ILE A 1 78 ? -1.531 -18.671 -1.602 1.00 93.88 78 ILE A CA 1
ATOM 608 C C . ILE A 1 78 ? -0.151 -18.622 -0.940 1.00 93.88 78 ILE A C 1
ATOM 610 O O . ILE A 1 78 ? 0.079 -19.293 0.064 1.00 93.88 78 ILE A O 1
ATOM 614 N N . ILE A 1 79 ? 0.784 -17.878 -1.533 1.00 95.94 79 ILE A N 1
ATOM 615 C CA . ILE A 1 79 ? 2.120 -17.633 -0.974 1.00 95.94 79 ILE A CA 1
ATOM 616 C C . ILE A 1 79 ? 2.242 -16.129 -0.760 1.00 95.94 79 ILE A C 1
ATOM 618 O O . ILE A 1 79 ? 2.074 -15.365 -1.708 1.00 95.94 79 ILE A O 1
ATOM 622 N N . VAL A 1 80 ? 2.553 -15.717 0.467 1.00 96.44 80 VAL A N 1
ATOM 623 C CA . VAL A 1 80 ? 2.766 -14.312 0.828 1.00 96.44 80 VAL A CA 1
ATOM 624 C C . VAL A 1 80 ? 4.258 -14.090 1.068 1.00 96.44 80 VAL A C 1
ATOM 626 O O . VAL A 1 80 ? 4.868 -14.801 1.864 1.00 96.44 80 VAL A O 1
ATOM 629 N N . LEU A 1 81 ? 4.857 -13.127 0.361 1.00 97.31 81 LEU A N 1
ATOM 630 C CA . LEU A 1 81 ? 6.259 -12.728 0.519 1.00 97.31 81 LEU A CA 1
ATOM 631 C C . LEU A 1 81 ? 6.299 -11.273 0.998 1.00 97.31 81 LEU A C 1
ATOM 633 O O . LEU A 1 81 ? 5.899 -10.374 0.262 1.00 97.31 81 LEU A O 1
ATOM 637 N N . ALA A 1 82 ? 6.758 -11.044 2.228 1.00 97.00 82 ALA A N 1
ATOM 638 C CA . ALA A 1 82 ? 6.796 -9.721 2.847 1.00 97.00 82 ALA A CA 1
ATOM 639 C C . ALA A 1 82 ? 7.880 -9.641 3.938 1.00 97.00 82 ALA A C 1
ATOM 641 O O . ALA A 1 82 ? 8.377 -10.665 4.407 1.00 97.00 82 ALA A O 1
ATOM 642 N N . CYS A 1 83 ? 8.219 -8.419 4.360 1.00 97.31 83 CYS A N 1
ATOM 643 C CA . CYS A 1 83 ? 9.182 -8.136 5.429 1.00 97.31 83 CYS A CA 1
ATOM 644 C C . CYS A 1 83 ? 8.582 -7.168 6.464 1.00 97.31 83 CYS A C 1
ATOM 646 O O . CYS A 1 83 ? 7.736 -6.339 6.128 1.00 97.31 83 CYS A O 1
ATOM 648 N N . GLY A 1 84 ? 9.055 -7.230 7.713 1.00 97.12 84 GLY A N 1
ATOM 649 C CA . GLY A 1 84 ? 8.656 -6.292 8.773 1.00 97.12 84 GLY A CA 1
ATOM 650 C C . GLY A 1 84 ? 7.146 -6.289 9.041 1.00 97.12 84 GLY A C 1
ATOM 651 O O 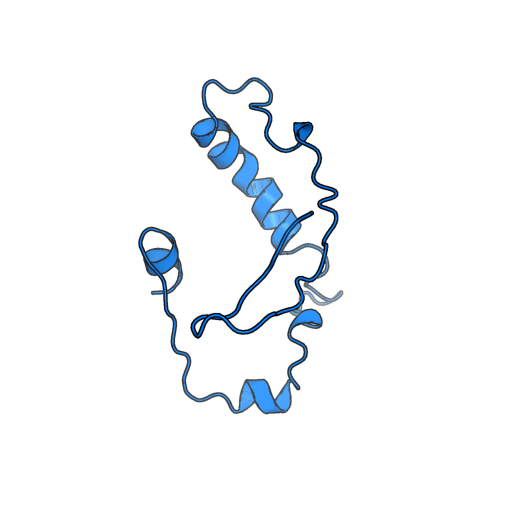. GLY A 1 84 ? 6.517 -7.345 9.050 1.00 97.12 84 GLY A O 1
ATOM 652 N N . THR A 1 85 ? 6.553 -5.104 9.230 1.00 95.81 85 THR A N 1
ATOM 653 C CA . THR A 1 85 ? 5.116 -4.948 9.535 1.00 95.81 85 THR A CA 1
ATOM 654 C C . THR A 1 85 ? 4.193 -5.556 8.478 1.00 95.81 85 THR A C 1
ATOM 656 O O . THR A 1 85 ? 3.153 -6.110 8.824 1.00 95.81 85 THR A O 1
ATOM 659 N N . ALA A 1 86 ? 4.595 -5.543 7.204 1.00 96.38 86 ALA A N 1
ATOM 660 C CA . ALA A 1 86 ? 3.825 -6.172 6.133 1.00 96.38 86 ALA A CA 1
ATOM 661 C C . ALA A 1 86 ? 3.781 -7.705 6.260 1.00 96.38 86 ALA A C 1
ATOM 663 O O . ALA A 1 86 ? 2.789 -8.318 5.877 1.00 96.38 86 ALA A O 1
ATOM 664 N N . ALA A 1 87 ? 4.823 -8.329 6.826 1.00 96.50 87 ALA A N 1
ATOM 665 C CA . ALA A 1 87 ? 4.809 -9.763 7.097 1.00 96.50 87 ALA A CA 1
ATOM 666 C C . ALA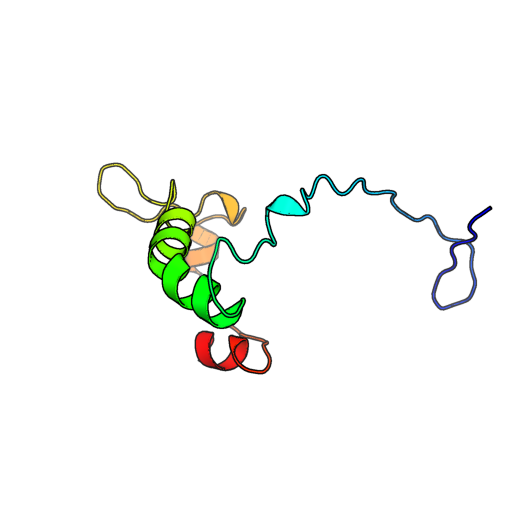 A 1 87 ? 3.785 -10.111 8.184 1.00 96.50 87 ALA A C 1
ATOM 668 O O . ALA A 1 87 ? 3.033 -11.057 7.997 1.00 96.50 87 ALA A O 1
ATOM 669 N N . TYR A 1 88 ? 3.682 -9.309 9.253 1.00 95.56 88 TYR A N 1
ATOM 670 C CA . TYR A 1 88 ? 2.669 -9.517 10.300 1.00 95.56 88 TYR A CA 1
ATOM 671 C C . TYR A 1 88 ? 1.230 -9.383 9.788 1.00 95.56 88 TYR A C 1
ATOM 673 O O . TYR A 1 88 ? 0.339 -10.037 10.312 1.00 95.56 88 TYR A O 1
ATOM 681 N N . ALA A 1 89 ? 0.989 -8.549 8.774 1.00 96.19 89 ALA A N 1
ATOM 682 C CA . ALA A 1 89 ? -0.331 -8.432 8.153 1.00 96.19 89 ALA A CA 1
ATOM 683 C C . ALA A 1 89 ? -0.686 -9.628 7.248 1.00 96.19 89 ALA A C 1
ATOM 685 O O . ALA A 1 89 ? -1.859 -9.867 6.978 1.00 96.19 89 ALA A O 1
ATOM 686 N N . GLY A 1 90 ? 0.325 -10.333 6.731 1.00 88.81 90 GLY A N 1
ATOM 687 C CA . GLY A 1 90 ? 0.168 -11.430 5.776 1.00 88.81 90 GLY A CA 1
ATOM 688 C C . GLY A 1 90 ? 0.181 -12.829 6.393 1.00 88.81 90 GLY A C 1
ATOM 689 O O . GLY A 1 90 ? -0.001 -13.801 5.657 1.00 88.81 90 GLY A O 1
ATOM 690 N N . THR A 1 91 ? 0.440 -12.928 7.698 1.00 72.50 91 THR A N 1
ATOM 691 C CA . THR A 1 91 ? 0.377 -14.163 8.498 1.00 72.50 91 THR A CA 1
ATOM 692 C C . THR A 1 91 ? -0.983 -14.323 9.146 1.00 72.50 91 THR A C 1
ATOM 694 O O . THR A 1 91 ? -1.517 -15.451 9.093 1.00 72.50 91 THR A O 1
#